Protein AF-B1KG17-F1 (afdb_monomer_lite)

Organism: Shewanella woodyi (strain ATCC 51908 / MS32) (NCBI:txid392500)

Secondary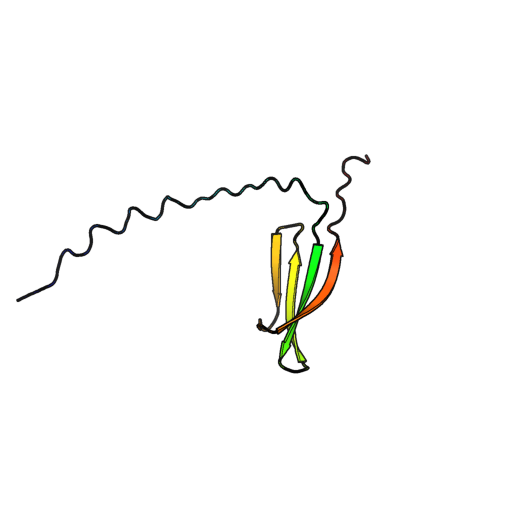 structure (DSSP, 8-state):
----S---SS-SSSSSS-----------GGG-EEEEEEEEETTEEEEEEEEETTTTEEEEEE---S-EEEEEEEEPP---TT--

Structure (mmCIF, N/CA/C/O backbone):
data_AF-B1KG17-F1
#
_entry.id   AF-B1KG17-F1
#
loop_
_atom_site.group_PDB
_atom_site.id
_atom_site.type_symbol
_atom_site.label_atom_id
_atom_site.label_alt_id
_atom_site.label_comp_id
_atom_site.label_asym_id
_atom_site.label_entity_id
_atom_site.label_seq_id
_atom_site.pdbx_PDB_ins_code
_atom_site.Cartn_x
_atom_site.Cartn_y
_atom_site.Cartn_z
_atom_site.occupancy
_atom_site.B_iso_or_equiv
_atom_site.auth_seq_id
_atom_site.auth_comp_id
_atom_site.auth_asym_id
_atom_site.auth_atom_id
_atom_site.pdbx_PDB_model_num
ATOM 1 N N . MET A 1 1 ? 15.504 51.649 26.405 1.00 36.19 1 MET A N 1
ATOM 2 C CA . MET A 1 1 ? 15.051 51.678 24.997 1.00 36.19 1 MET A CA 1
ATOM 3 C C . MET A 1 1 ? 16.221 51.264 24.120 1.00 36.19 1 MET A C 1
ATOM 5 O O . MET A 1 1 ? 17.283 51.824 24.310 1.00 36.19 1 MET A O 1
ATOM 9 N N . SER A 1 2 ? 16.186 50.304 23.208 1.00 35.09 2 SER A N 1
ATOM 10 C CA . SER A 1 2 ? 15.216 49.268 22.865 1.00 35.09 2 SER A CA 1
ATOM 11 C C . SER A 1 2 ? 16.023 48.205 22.114 1.00 35.09 2 SER A C 1
ATOM 13 O O . SER A 1 2 ? 16.709 48.519 21.146 1.00 35.09 2 SER A O 1
ATOM 15 N N . LYS A 1 3 ? 15.973 46.955 22.585 1.00 49.88 3 LYS A N 1
ATOM 16 C CA . LYS A 1 3 ? 16.408 45.772 21.837 1.00 49.88 3 LYS A CA 1
ATOM 17 C C . LYS A 1 3 ? 15.415 45.584 20.700 1.00 49.88 3 LYS A C 1
ATOM 19 O O . LYS A 1 3 ? 14.347 45.064 20.969 1.00 49.88 3 LYS A O 1
ATOM 24 N N . LEU A 1 4 ? 15.711 46.033 19.492 1.00 53.03 4 LEU A N 1
ATOM 25 C CA . LEU A 1 4 ? 14.983 45.682 18.271 1.00 53.03 4 LEU A CA 1
ATOM 26 C C . LEU A 1 4 ? 15.727 46.343 17.116 1.00 53.03 4 LEU A C 1
ATOM 28 O O . LEU A 1 4 ? 16.144 47.485 17.246 1.00 53.03 4 LEU A O 1
ATOM 32 N N . ILE A 1 5 ? 15.806 45.645 15.987 1.00 56.94 5 ILE A N 1
ATOM 33 C CA . ILE A 1 5 ? 16.345 46.078 14.688 1.00 56.94 5 ILE A CA 1
ATOM 34 C C . ILE A 1 5 ? 17.765 45.552 14.411 1.00 56.94 5 ILE A C 1
ATOM 36 O O . ILE A 1 5 ? 18.742 45.913 15.057 1.00 56.94 5 ILE A O 1
ATOM 40 N N . LYS A 1 6 ? 17.818 44.713 13.364 1.00 43.97 6 LYS A N 1
ATOM 41 C CA . LYS A 1 6 ? 18.977 44.099 12.683 1.00 43.97 6 LYS A CA 1
ATOM 42 C C . LYS A 1 6 ? 19.453 42.721 13.170 1.00 43.97 6 LYS A C 1
ATOM 44 O O . LYS A 1 6 ? 20.619 42.378 13.050 1.00 43.97 6 LYS A O 1
ATOM 49 N N . LYS A 1 7 ? 18.509 41.858 13.561 1.00 49.72 7 LYS A N 1
ATOM 50 C CA . LYS A 1 7 ? 18.606 40.394 13.362 1.00 49.72 7 LYS A CA 1
ATOM 51 C C . LYS A 1 7 ? 17.817 39.975 12.110 1.00 49.72 7 LYS A C 1
ATOM 53 O O . LYS A 1 7 ? 16.873 39.213 12.216 1.00 49.72 7 LYS A O 1
ATOM 58 N N . VAL A 1 8 ? 18.135 40.512 10.934 1.00 53.88 8 VAL A N 1
ATOM 59 C CA . VAL A 1 8 ? 17.566 40.018 9.660 1.00 53.88 8 VAL A CA 1
ATOM 60 C C . VAL A 1 8 ? 18.577 40.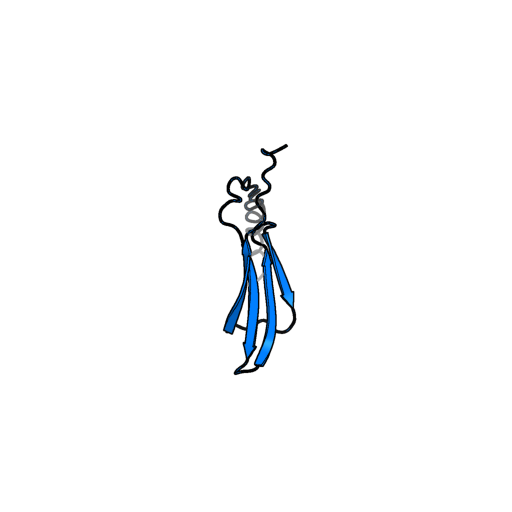286 8.546 1.00 53.88 8 VAL A C 1
ATOM 62 O O . VAL A 1 8 ? 18.423 41.219 7.769 1.00 53.88 8 VAL A O 1
ATOM 65 N N . ALA A 1 9 ? 19.684 39.546 8.527 1.00 52.78 9 ALA A N 1
ATOM 66 C CA . ALA A 1 9 ? 20.659 39.653 7.438 1.00 52.78 9 ALA A CA 1
ATOM 67 C C . ALA A 1 9 ? 21.490 38.376 7.243 1.00 52.78 9 ALA A C 1
ATOM 69 O O . ALA A 1 9 ? 22.624 38.468 6.807 1.00 52.78 9 ALA A O 1
ATOM 70 N N . ILE A 1 10 ? 20.980 37.191 7.599 1.00 53.78 10 ILE A N 1
ATOM 71 C CA . ILE A 1 10 ? 21.651 35.912 7.297 1.00 53.78 10 ILE A CA 1
ATOM 72 C C . ILE A 1 10 ? 20.584 34.809 7.192 1.00 53.78 10 ILE A C 1
ATOM 74 O O . ILE A 1 10 ? 20.453 33.980 8.083 1.00 53.78 10 ILE A O 1
ATOM 78 N N . ALA A 1 11 ? 19.730 34.843 6.167 1.00 49.75 11 ALA A N 1
ATOM 79 C CA . ALA A 1 11 ? 18.749 33.766 5.950 1.00 49.75 11 ALA A CA 1
ATOM 80 C C . ALA A 1 11 ? 18.336 33.588 4.478 1.00 49.75 11 ALA A C 1
ATOM 82 O O . ALA A 1 11 ? 17.259 33.077 4.199 1.00 49.75 11 ALA A O 1
ATOM 83 N N . THR A 1 12 ? 19.163 34.019 3.523 1.00 47.75 12 THR A N 1
ATOM 84 C CA . THR A 1 12 ? 18.842 33.932 2.084 1.00 47.75 12 THR A CA 1
ATOM 85 C C . THR A 1 12 ? 19.887 33.177 1.258 1.00 47.75 12 THR A C 1
ATOM 87 O O . THR A 1 12 ? 19.825 33.202 0.037 1.00 47.75 12 THR A O 1
ATOM 90 N N . LEU A 1 13 ? 20.809 32.446 1.897 1.00 49.47 13 LEU A N 1
ATOM 91 C CA . LEU A 1 13 ? 21.818 31.618 1.212 1.00 49.47 13 LEU A CA 1
ATOM 92 C C . LEU A 1 13 ? 21.545 30.097 1.251 1.00 49.47 13 LEU A C 1
ATOM 94 O O . LEU A 1 13 ? 22.438 29.317 0.942 1.00 49.47 13 LEU A O 1
ATOM 98 N N . VAL A 1 14 ? 20.333 29.643 1.604 1.00 50.44 14 VAL A N 1
ATOM 99 C CA . VAL A 1 14 ? 20.027 28.196 1.751 1.00 50.44 14 VAL A CA 1
ATOM 100 C C . VAL A 1 14 ? 18.785 27.763 0.959 1.00 50.44 14 VAL A C 1
ATOM 102 O O . VAL A 1 14 ? 18.015 26.922 1.404 1.00 50.44 14 VAL A O 1
ATOM 105 N N . THR A 1 15 ? 18.543 28.336 -0.221 1.00 51.16 15 THR A N 1
ATOM 106 C CA . THR A 1 15 ? 17.419 27.900 -1.083 1.00 51.16 15 THR A CA 1
ATOM 107 C C . THR A 1 15 ? 17.820 27.504 -2.502 1.00 51.16 15 THR A C 1
ATOM 109 O O . THR A 1 15 ? 16.976 27.038 -3.257 1.00 51.16 15 THR A O 1
ATOM 112 N N . THR A 1 16 ? 19.102 27.576 -2.866 1.00 49.44 16 THR A N 1
ATOM 113 C CA . THR A 1 16 ? 19.601 27.163 -4.194 1.00 49.44 16 THR A CA 1
ATOM 114 C C . THR A 1 16 ? 20.226 25.762 -4.230 1.00 49.44 16 THR A C 1
ATOM 116 O O . THR A 1 16 ? 20.722 25.342 -5.269 1.00 49.44 16 THR A O 1
ATOM 119 N N . GLY A 1 17 ? 20.190 25.011 -3.124 1.00 47.44 17 GLY A N 1
ATOM 120 C CA . GLY A 1 17 ? 20.942 23.758 -2.965 1.00 47.44 17 GLY A CA 1
ATOM 121 C C . GLY A 1 17 ? 20.212 22.442 -3.253 1.00 47.44 17 GLY A C 1
ATOM 122 O O . GLY A 1 17 ? 20.806 21.395 -3.027 1.00 47.44 17 GLY A O 1
ATOM 123 N N . ALA A 1 18 ? 18.956 22.433 -3.705 1.00 48.31 18 ALA A N 1
ATOM 124 C CA . ALA A 1 18 ? 18.228 21.167 -3.862 1.00 48.31 18 ALA A CA 1
ATOM 125 C C . ALA A 1 18 ? 17.236 21.160 -5.032 1.00 48.31 18 ALA A C 1
ATOM 127 O O . ALA A 1 18 ? 16.122 20.664 -4.915 1.00 48.31 18 ALA A O 1
ATOM 128 N N . LEU A 1 19 ? 17.653 21.650 -6.200 1.00 45.78 19 LEU A N 1
ATOM 129 C CA . LEU A 1 19 ? 17.168 21.060 -7.451 1.00 45.78 19 LEU A CA 1
ATOM 130 C C . LEU A 1 19 ? 18.017 19.817 -7.714 1.00 45.78 19 LEU A C 1
ATOM 132 O O . LEU A 1 19 ? 18.857 19.771 -8.609 1.00 45.78 19 LEU A O 1
ATOM 136 N N . SER A 1 20 ? 17.816 18.815 -6.860 1.00 45.31 20 SER A N 1
ATOM 137 C CA . SER A 1 20 ? 18.217 17.444 -7.119 1.00 45.31 20 SER A CA 1
ATOM 138 C C . SER A 1 20 ? 17.409 17.001 -8.330 1.00 45.31 20 SER A C 1
ATOM 140 O O . SER A 1 20 ? 16.294 16.500 -8.205 1.00 45.31 20 SER A O 1
ATOM 142 N N . ALA A 1 21 ? 17.950 17.241 -9.519 1.00 48.38 21 ALA A N 1
ATOM 143 C CA . ALA A 1 21 ? 17.561 16.554 -10.733 1.00 48.38 21 ALA A CA 1
ATOM 144 C C . ALA A 1 21 ? 17.897 15.067 -10.548 1.00 48.38 21 ALA A C 1
ATOM 146 O O . ALA A 1 21 ? 18.881 14.553 -11.071 1.00 48.38 21 ALA A O 1
ATOM 147 N N . ALA A 1 22 ? 17.097 14.376 -9.739 1.00 44.81 22 ALA A N 1
ATOM 148 C CA . ALA A 1 22 ? 17.105 12.934 -9.619 1.00 44.81 22 ALA A CA 1
ATOM 149 C C . ALA A 1 22 ? 16.349 12.369 -10.824 1.00 44.81 22 ALA A C 1
ATOM 151 O O . ALA A 1 22 ? 15.274 11.793 -10.698 1.00 44.81 22 ALA A O 1
ATOM 152 N N . PHE A 1 23 ? 16.916 12.541 -12.016 1.00 47.72 23 PHE A N 1
ATOM 153 C CA . PHE A 1 23 ? 16.610 11.653 -13.125 1.00 47.72 23 PHE A CA 1
ATOM 154 C C . PHE A 1 23 ? 17.433 10.390 -12.894 1.00 47.72 23 PHE A C 1
ATOM 156 O O . PHE A 1 23 ? 18.466 10.167 -13.523 1.00 47.72 23 PHE A O 1
ATOM 163 N N . THR A 1 24 ? 17.013 9.569 -11.932 1.00 48.38 24 THR A N 1
ATOM 164 C CA . THR A 1 24 ? 17.432 8.175 -11.946 1.00 48.38 24 THR A CA 1
ATOM 165 C C . THR A 1 24 ? 16.767 7.570 -13.171 1.00 48.38 24 THR A C 1
ATOM 167 O O . THR A 1 24 ? 15.567 7.301 -13.197 1.00 48.38 24 THR A O 1
ATOM 170 N N . ALA A 1 25 ? 17.551 7.432 -14.241 1.00 42.56 25 ALA A N 1
ATOM 171 C CA . ALA A 1 25 ? 17.208 6.566 -15.350 1.00 42.56 25 ALA A CA 1
ATOM 172 C C . ALA A 1 25 ? 16.753 5.235 -14.742 1.00 42.56 25 ALA A C 1
ATOM 174 O O . ALA A 1 25 ? 17.522 4.551 -14.066 1.00 42.56 25 ALA A O 1
ATOM 175 N N . TYR A 1 26 ? 15.469 4.926 -14.902 1.00 46.59 26 TYR A N 1
ATOM 176 C CA . TYR A 1 26 ? 14.794 3.780 -14.302 1.00 46.59 26 TYR A CA 1
ATOM 177 C C . TYR A 1 26 ? 15.175 2.500 -15.069 1.00 46.59 26 TYR A C 1
ATOM 179 O O . TYR A 1 26 ? 14.321 1.753 -15.536 1.00 46.59 26 TYR A O 1
ATOM 187 N N . ALA A 1 27 ? 16.478 2.271 -15.240 1.00 43.62 27 ALA A N 1
ATOM 188 C CA . ALA A 1 27 ? 17.063 1.058 -15.780 1.00 43.62 27 ALA A CA 1
ATOM 189 C C . ALA A 1 27 ? 16.995 -0.016 -14.687 1.00 43.62 27 ALA A C 1
ATOM 191 O O . ALA A 1 27 ? 17.853 -0.112 -13.817 1.00 43.62 27 ALA A O 1
ATOM 192 N N . GLY A 1 28 ? 15.878 -0.740 -14.679 1.00 45.06 28 GLY A N 1
ATOM 193 C CA . GLY A 1 28 ? 15.560 -1.784 -13.707 1.00 45.06 28 GLY A CA 1
ATOM 194 C C . GLY A 1 28 ? 14.051 -1.908 -13.541 1.00 45.06 28 GLY A C 1
ATOM 195 O O . GLY A 1 28 ? 13.526 -1.702 -12.454 1.00 45.06 28 GLY A O 1
ATOM 196 N N . LYS A 1 29 ? 13.312 -2.117 -14.637 1.00 52.72 29 LYS A N 1
ATOM 197 C CA . LYS A 1 29 ? 11.857 -2.366 -14.610 1.00 52.72 29 LYS A CA 1
ATOM 198 C C . LYS A 1 29 ? 11.496 -3.810 -14.218 1.00 5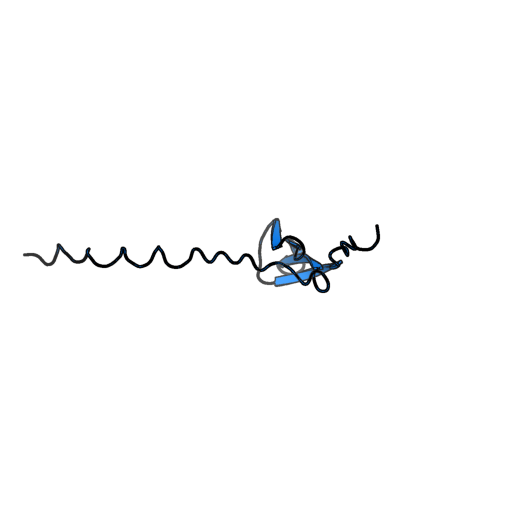2.72 29 LYS A C 1
ATOM 200 O O . LYS A 1 29 ? 10.329 -4.159 -14.274 1.00 52.72 29 LYS A O 1
ATOM 205 N N . GLN A 1 30 ? 12.469 -4.631 -13.818 1.00 51.91 30 GLN A N 1
ATOM 206 C CA . GLN A 1 30 ? 12.252 -6.060 -13.562 1.00 51.91 30 GLN A CA 1
ATOM 207 C C . GLN A 1 30 ? 11.691 -6.364 -12.157 1.00 51.91 30 GLN A C 1
ATOM 209 O O . GLN A 1 30 ? 11.078 -7.409 -11.991 1.00 51.91 30 GLN A O 1
ATOM 214 N N . ASP A 1 31 ? 11.796 -5.438 -11.191 1.00 66.69 31 ASP A N 1
ATOM 215 C CA . ASP A 1 31 ? 11.393 -5.672 -9.785 1.00 66.69 31 ASP A CA 1
ATOM 216 C C . ASP A 1 31 ? 10.293 -4.725 -9.276 1.00 66.69 31 ASP A C 1
ATOM 218 O O . ASP A 1 31 ? 10.221 -4.412 -8.086 1.00 66.69 31 ASP A O 1
ATOM 222 N N . LYS A 1 32 ? 9.460 -4.189 -10.171 1.00 81.50 32 LYS A N 1
ATOM 223 C CA . LYS A 1 32 ? 8.488 -3.147 -9.812 1.00 81.50 32 LYS A CA 1
ATOM 224 C C . LYS A 1 32 ? 7.076 -3.672 -9.870 1.00 81.50 32 LYS A C 1
ATOM 226 O O . LYS A 1 32 ? 6.738 -4.462 -10.745 1.00 81.50 32 LYS A O 1
ATOM 231 N N . TRP A 1 33 ? 6.266 -3.191 -8.936 1.00 88.06 33 TRP A N 1
ATOM 232 C CA . TRP A 1 33 ? 4.901 -3.649 -8.736 1.00 88.06 33 TRP A CA 1
ATOM 233 C C . TRP A 1 33 ? 3.934 -2.476 -8.604 1.00 88.06 33 TRP A C 1
ATOM 235 O O . TRP A 1 33 ? 4.269 -1.408 -8.084 1.00 88.06 33 TRP A O 1
ATOM 245 N N . ILE A 1 34 ? 2.707 -2.697 -9.045 1.00 91.00 34 ILE A N 1
ATOM 246 C CA . ILE A 1 34 ? 1.544 -1.912 -8.667 1.00 91.00 34 ILE A CA 1
ATOM 247 C C . ILE A 1 34 ? 0.981 -2.586 -7.419 1.00 91.00 34 ILE A C 1
ATOM 249 O O . ILE A 1 34 ? 0.540 -3.731 -7.469 1.00 91.00 34 ILE A O 1
ATOM 253 N N . LEU A 1 35 ? 1.073 -1.904 -6.282 1.00 93.06 35 LEU A N 1
ATOM 254 C CA . LEU A 1 35 ? 0.644 -2.423 -4.986 1.00 93.06 35 LEU A CA 1
ATOM 255 C C . LEU A 1 35 ? -0.614 -1.696 -4.534 1.00 93.06 35 LEU A C 1
ATOM 257 O O . LEU A 1 35 ? -0.619 -0.466 -4.467 1.00 93.06 35 LEU A O 1
ATOM 261 N N . GLU A 1 36 ? -1.642 -2.450 -4.173 1.00 94.31 36 GLU A N 1
ATOM 262 C CA . GLU A 1 36 ? -2.892 -1.923 -3.64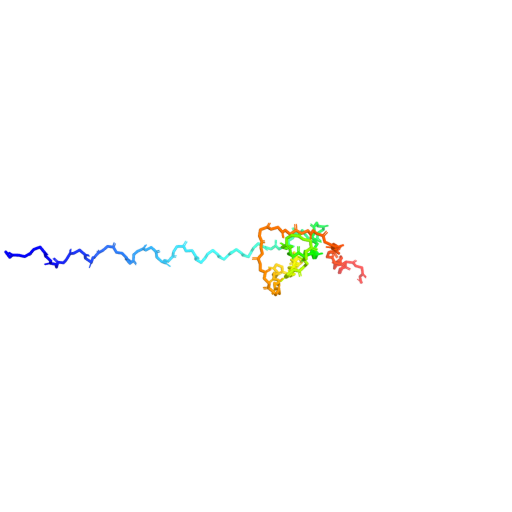3 1.00 94.31 36 GLU A CA 1
ATOM 263 C C . GLU A 1 36 ? -3.022 -2.261 -2.160 1.00 94.31 36 GLU A C 1
ATOM 265 O O . GLU A 1 36 ? -2.914 -3.417 -1.743 1.00 94.31 36 GLU A O 1
ATOM 270 N N . TYR A 1 37 ? -3.263 -1.230 -1.361 1.00 95.94 37 TYR A N 1
ATOM 271 C CA . TYR A 1 37 ? -3.456 -1.307 0.074 1.00 95.94 37 TYR A CA 1
ATOM 272 C C . TYR A 1 37 ? -4.827 -0.767 0.455 1.00 95.94 37 TYR A C 1
ATOM 274 O O . TYR A 1 37 ? -5.271 0.244 -0.083 1.00 95.94 37 TYR A O 1
ATOM 282 N N . VAL A 1 38 ? -5.428 -1.358 1.482 1.00 97.19 38 VAL A N 1
ATOM 283 C CA . VAL A 1 38 ? -6.588 -0.786 2.177 1.00 97.19 38 VAL A CA 1
ATOM 284 C C . VAL A 1 38 ? -6.160 -0.231 3.529 1.00 97.19 38 VAL A C 1
ATOM 286 O O . VAL A 1 38 ? -5.415 -0.881 4.265 1.00 97.19 38 VAL A O 1
ATOM 289 N N . TYR A 1 39 ? -6.625 0.968 3.867 1.00 96.81 39 TYR A N 1
ATOM 290 C CA . TYR A 1 39 ? -6.512 1.546 5.201 1.00 96.81 39 TYR A CA 1
ATOM 291 C C . TYR A 1 39 ? -7.638 1.026 6.083 1.00 96.81 39 TYR A C 1
ATOM 293 O O . TYR A 1 39 ? -8.811 1.073 5.714 1.00 96.81 39 TYR A O 1
ATOM 301 N N . MET A 1 40 ? -7.271 0.565 7.272 1.00 94.88 40 MET A N 1
ATOM 302 C CA . MET A 1 40 ? -8.186 -0.041 8.230 1.00 94.88 40 MET A CA 1
ATOM 303 C C . MET A 1 40 ? -8.366 0.863 9.454 1.00 94.88 40 MET A C 1
ATOM 305 O O . MET A 1 40 ? -7.412 1.477 9.944 1.00 94.88 40 MET A O 1
ATOM 309 N N . SER A 1 41 ? -9.588 0.894 9.985 1.00 94.38 41 SER A N 1
ATOM 310 C CA . SER A 1 41 ? -9.925 1.413 11.313 1.00 94.38 41 SER A CA 1
ATOM 311 C C . SER A 1 41 ? -10.741 0.354 12.049 1.00 94.38 41 SER A C 1
ATOM 313 O O . SER A 1 41 ? -11.887 0.072 11.696 1.00 94.38 41 SER A O 1
ATOM 315 N N . GLY A 1 42 ? -10.117 -0.311 13.023 1.00 91.25 42 GLY A N 1
ATOM 316 C CA . GLY A 1 42 ? -10.665 -1.548 13.580 1.00 91.25 42 GLY A CA 1
ATOM 317 C C . GLY A 1 42 ? -10.817 -2.615 12.489 1.00 91.25 42 GLY A C 1
ATOM 318 O O . GLY A 1 42 ? -9.845 -2.954 11.817 1.00 91.25 42 GLY A O 1
ATOM 319 N N . SER A 1 43 ? -12.035 -3.124 12.308 1.00 91.69 43 SER A N 1
ATOM 320 C CA . SER A 1 43 ? -12.389 -4.128 11.292 1.00 91.69 43 SER A CA 1
ATOM 321 C C . SER A 1 43 ? -12.938 -3.535 9.988 1.00 91.69 43 SER A C 1
ATOM 323 O O . SER A 1 43 ? -13.411 -4.286 9.139 1.00 91.69 43 SER A O 1
ATOM 325 N N . THR A 1 44 ? -12.918 -2.211 9.829 1.00 94.50 44 THR A N 1
ATOM 326 C CA . THR A 1 44 ? -13.564 -1.519 8.706 1.00 94.50 44 THR A CA 1
ATOM 327 C C . THR A 1 44 ? -12.528 -0.901 7.772 1.00 94.50 44 THR A C 1
ATOM 329 O O . THR A 1 44 ? -11.568 -0.283 8.238 1.00 94.50 44 THR A O 1
ATOM 332 N N . VAL A 1 45 ? -12.750 -1.023 6.460 1.00 95.69 45 VAL A N 1
ATOM 333 C CA . VAL A 1 45 ? -11.983 -0.306 5.430 1.00 95.69 45 VAL A CA 1
ATOM 334 C C . VAL A 1 45 ? -12.423 1.158 5.411 1.00 95.69 45 VAL A C 1
ATOM 336 O O . VAL A 1 45 ? -13.610 1.450 5.279 1.00 95.69 45 VAL A O 1
ATOM 339 N N . VAL A 1 46 ? -11.473 2.080 5.563 1.00 95.19 46 VAL A N 1
ATOM 340 C CA . VAL A 1 46 ? -11.723 3.534 5.636 1.00 95.19 46 VAL A CA 1
ATOM 341 C C . VAL A 1 46 ? -11.035 4.330 4.529 1.00 95.19 46 VAL A C 1
ATOM 343 O O . VAL A 1 46 ? -11.287 5.525 4.371 1.00 95.19 46 VAL A O 1
ATOM 346 N N . GLY A 1 47 ? -10.171 3.684 3.756 1.00 95.31 47 GLY A N 1
ATOM 347 C CA . GLY A 1 47 ? -9.467 4.299 2.645 1.00 95.31 47 GLY A CA 1
ATOM 348 C C . GLY A 1 47 ? -8.646 3.280 1.875 1.00 95.31 47 GLY A C 1
ATOM 349 O O . GLY A 1 47 ? -8.555 2.116 2.257 1.00 95.31 47 GLY A O 1
ATOM 350 N N . GLU A 1 48 ? -8.022 3.745 0.807 1.00 94.94 48 GLU A N 1
ATOM 351 C CA . GLU A 1 48 ? -7.245 2.933 -0.122 1.00 94.94 48 GLU A CA 1
ATOM 352 C C . GLU A 1 48 ? -5.975 3.678 -0.526 1.00 94.94 48 GLU A C 1
ATOM 354 O O . GLU A 1 48 ? -5.924 4.913 -0.535 1.00 94.94 48 GLU A O 1
ATOM 359 N N . GLN A 1 49 ? -4.941 2.920 -0.865 1.00 95.50 49 GLN A N 1
ATOM 360 C CA . GLN A 1 49 ? -3.703 3.432 -1.424 1.00 95.50 49 GLN A CA 1
ATOM 361 C C . GLN A 1 49 ? -3.222 2.517 -2.547 1.00 95.50 49 GLN A C 1
ATOM 363 O O . GLN A 1 49 ? -2.970 1.338 -2.326 1.00 95.50 49 GLN A O 1
ATOM 368 N N . VAL A 1 50 ? -2.981 3.097 -3.718 1.00 94.94 50 VAL A N 1
ATOM 369 C CA . VAL A 1 50 ? -2.326 2.439 -4.847 1.00 94.94 50 VAL A CA 1
ATOM 370 C C . VAL A 1 50 ? -0.942 3.048 -5.030 1.00 94.94 50 VAL A C 1
ATOM 372 O O . VAL A 1 50 ? -0.800 4.249 -5.266 1.00 94.94 50 VAL A O 1
ATOM 375 N N . ILE A 1 51 ? 0.093 2.221 -4.926 1.00 93.12 51 ILE A N 1
ATOM 376 C CA . ILE A 1 51 ? 1.479 2.596 -5.207 1.00 93.12 51 ILE A CA 1
ATOM 377 C C . ILE A 1 51 ? 1.854 1.978 -6.547 1.00 93.12 51 ILE A C 1
ATOM 379 O O . ILE A 1 51 ? 2.105 0.779 -6.637 1.00 93.12 51 ILE A O 1
ATOM 383 N N . ASN A 1 52 ? 1.924 2.804 -7.585 1.00 91.56 52 ASN A N 1
ATOM 384 C CA . ASN A 1 52 ? 2.419 2.390 -8.886 1.00 91.56 52 ASN A CA 1
ATOM 385 C C . ASN A 1 52 ? 3.933 2.619 -8.926 1.00 91.56 52 ASN A C 1
ATOM 387 O O . ASN A 1 52 ? 4.410 3.711 -9.241 1.00 91.56 52 ASN A O 1
ATOM 391 N N . GLN A 1 53 ? 4.705 1.581 -8.602 1.00 87.81 53 GLN A N 1
ATOM 392 C CA . GLN A 1 53 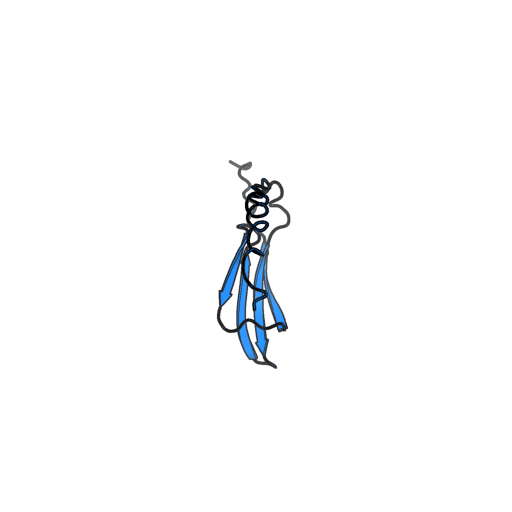? 6.162 1.661 -8.688 1.00 87.81 53 GLN A CA 1
ATOM 393 C C . GLN A 1 53 ? 6.640 1.744 -10.144 1.00 87.81 53 GLN A C 1
ATOM 395 O O . GLN A 1 53 ? 7.766 2.152 -10.379 1.00 87.81 53 GLN A O 1
ATOM 400 N N . CYS A 1 54 ? 5.813 1.418 -11.142 1.00 84.62 54 CYS A N 1
ATOM 401 C CA . CYS A 1 54 ? 6.183 1.533 -12.555 1.00 84.62 54 CYS A CA 1
ATOM 402 C C . CYS A 1 54 ? 6.341 2.997 -12.984 1.00 84.62 54 CYS A C 1
ATOM 404 O O . CYS A 1 54 ? 7.255 3.328 -13.740 1.00 84.62 54 CYS A O 1
ATOM 406 N N . THR A 1 55 ? 5.439 3.859 -12.512 1.00 87.00 55 THR A N 1
ATOM 407 C CA . THR A 1 55 ? 5.385 5.293 -12.839 1.00 87.00 55 THR A CA 1
ATOM 408 C C . THR A 1 55 ? 5.906 6.183 -11.711 1.00 87.00 55 THR A C 1
ATOM 410 O O . THR A 1 55 ? 6.108 7.376 -11.919 1.00 87.00 55 THR A O 1
ATOM 413 N N . GLY A 1 56 ? 6.104 5.630 -10.511 1.00 85.12 56 GLY A N 1
ATOM 414 C CA . GLY A 1 56 ? 6.435 6.389 -9.305 1.00 85.12 56 GLY A CA 1
ATOM 415 C C . GLY A 1 56 ? 5.249 7.159 -8.717 1.00 85.12 56 GLY A C 1
ATOM 416 O O . GLY A 1 56 ? 5.450 8.005 -7.848 1.00 85.12 56 GLY A O 1
ATOM 417 N N . SER A 1 57 ? 4.020 6.902 -9.178 1.00 88.56 57 SER A N 1
ATOM 418 C CA . SER A 1 57 ? 2.829 7.592 -8.681 1.00 88.56 57 SER A CA 1
ATOM 419 C C . SER A 1 57 ? 2.214 6.879 -7.483 1.00 88.56 57 SER A C 1
ATOM 421 O O . SER A 1 57 ? 2.125 5.651 -7.449 1.00 88.56 57 SER A O 1
ATOM 423 N N . VAL A 1 58 ? 1.704 7.665 -6.540 1.00 93.19 58 VAL A N 1
ATOM 424 C CA . VAL A 1 58 ? 0.921 7.177 -5.404 1.00 93.19 58 VAL A CA 1
ATOM 425 C C . VAL A 1 58 ? -0.448 7.836 -5.449 1.00 93.19 58 VAL A C 1
ATOM 427 O O . VAL A 1 58 ? -0.544 9.060 -5.529 1.00 93.19 58 VAL A O 1
ATOM 430 N N . PHE A 1 59 ? -1.495 7.024 -5.397 1.00 93.81 59 PHE A N 1
ATOM 431 C CA . PHE A 1 59 ? -2.876 7.473 -5.307 1.00 93.81 59 PHE A CA 1
ATOM 432 C C . PHE A 1 59 ? -3.455 7.029 -3.971 1.00 93.81 59 PHE A C 1
ATOM 434 O O . PHE A 1 59 ? -3.340 5.861 -3.617 1.00 93.81 59 PHE A O 1
ATOM 441 N N . ASN A 1 60 ? -4.088 7.948 -3.248 1.00 95.06 60 ASN A N 1
ATOM 442 C CA . ASN A 1 60 ? -4.786 7.645 -2.006 1.00 95.06 60 ASN A CA 1
ATOM 443 C C . ASN A 1 60 ? -6.245 8.094 -2.126 1.00 95.06 60 ASN A C 1
ATOM 445 O O . ASN A 1 60 ? -6.519 9.169 -2.660 1.00 95.06 60 ASN A O 1
ATOM 449 N N . SER A 1 61 ? -7.155 7.306 -1.562 1.00 95.00 61 SER A N 1
ATOM 450 C CA . SER A 1 61 ? -8.580 7.618 -1.456 1.00 95.00 61 SER A CA 1
ATOM 451 C C . SER A 1 61 ? -9.063 7.415 -0.019 1.00 95.00 61 SER A C 1
ATOM 453 O O . SER A 1 61 ? -8.556 6.555 0.700 1.00 95.00 61 SER A O 1
ATOM 455 N N . GLY A 1 62 ? -10.043 8.209 0.416 1.00 94.50 62 GLY A N 1
ATOM 456 C CA . GLY A 1 62 ? -10.615 8.122 1.761 1.00 94.50 62 GLY A CA 1
ATOM 457 C C . GLY A 1 62 ? -9.664 8.573 2.877 1.00 94.50 62 GLY A C 1
ATOM 458 O O . GLY A 1 62 ? -8.905 9.533 2.728 1.00 94.50 62 GLY A O 1
ATOM 459 N N . GLN A 1 63 ? -9.748 7.910 4.032 1.00 93.50 63 GLN A N 1
ATOM 460 C CA . GLN A 1 63 ? -8.953 8.231 5.215 1.00 93.50 63 GLN A CA 1
ATOM 461 C C . GLN A 1 63 ? -7.628 7.465 5.219 1.00 93.50 63 GLN A C 1
ATOM 463 O O . GLN A 1 63 ? -7.599 6.237 5.183 1.00 93.50 63 GLN A O 1
ATOM 468 N N . VAL A 1 64 ? -6.525 8.201 5.340 1.00 94.25 64 VAL A N 1
ATOM 469 C CA . VAL A 1 64 ? -5.185 7.628 5.502 1.00 94.25 64 VAL A CA 1
ATOM 470 C C . VAL A 1 64 ? -4.946 7.326 6.978 1.00 94.25 64 VAL A C 1
ATOM 472 O O . VAL A 1 64 ? -4.972 8.231 7.813 1.00 94.25 64 VAL A O 1
ATOM 475 N N . THR A 1 65 ? -4.678 6.062 7.302 1.00 93.06 65 THR A N 1
ATOM 476 C CA . THR A 1 65 ? -4.333 5.620 8.661 1.00 93.06 65 THR A CA 1
ATOM 477 C C . THR A 1 65 ? -2.981 4.905 8.673 1.00 93.06 65 THR A C 1
ATOM 479 O O . THR A 1 65 ? -2.426 4.551 7.634 1.00 93.06 65 THR A O 1
ATOM 482 N N . SER A 1 66 ? -2.410 4.689 9.859 1.00 91.62 66 SER A N 1
ATOM 483 C CA . SER A 1 66 ? -1.167 3.915 9.992 1.00 91.62 66 SER A CA 1
ATOM 484 C C . SER A 1 66 ? -1.374 2.413 9.777 1.00 91.62 66 SER A C 1
ATOM 486 O O . SER A 1 66 ? -0.416 1.708 9.473 1.00 91.62 66 SER A O 1
ATOM 488 N N . ASN A 1 67 ? -2.606 1.921 9.942 1.00 91.75 67 ASN A N 1
ATOM 489 C CA . ASN A 1 67 ? -2.939 0.517 9.747 1.00 91.75 67 ASN A CA 1
ATOM 490 C C . ASN A 1 67 ? -3.388 0.299 8.302 1.00 91.75 67 ASN A C 1
ATOM 492 O O . ASN A 1 67 ? -4.488 0.701 7.925 1.00 91.75 67 ASN A O 1
ATOM 496 N N . LYS A 1 68 ? -2.538 -0.338 7.498 1.00 93.06 68 LYS A N 1
ATOM 497 C CA . LYS A 1 68 ? -2.859 -0.690 6.118 1.00 93.06 68 LYS A CA 1
ATOM 498 C C . LYS A 1 68 ? -2.496 -2.133 5.814 1.00 93.06 68 LYS A C 1
ATOM 500 O O . LYS A 1 68 ? -1.503 -2.644 6.330 1.00 93.06 68 LYS A O 1
ATOM 505 N N . VAL A 1 69 ? -3.272 -2.760 4.942 1.00 93.38 69 VAL A N 1
ATOM 506 C CA . VAL A 1 69 ? -3.101 -4.159 4.536 1.00 93.38 69 VAL A CA 1
ATOM 507 C C . VAL A 1 69 ? -2.942 -4.212 3.026 1.00 93.38 69 VAL A C 1
ATOM 509 O O . VAL A 1 69 ? -3.692 -3.550 2.318 1.00 93.38 69 VAL A O 1
ATOM 512 N N . LEU A 1 70 ? -1.956 -4.969 2.540 1.00 94.44 70 LEU A N 1
ATOM 513 C CA . LEU A 1 70 ? -1.796 -5.233 1.110 1.00 94.44 70 LEU A CA 1
ATOM 514 C C . LEU A 1 70 ? -2.908 -6.186 0.658 1.00 94.44 70 LEU A C 1
ATOM 516 O O . LEU A 1 70 ? -3.049 -7.262 1.237 1.00 94.44 70 LEU A O 1
ATOM 520 N N . VAL A 1 71 ? -3.674 -5.796 -0.358 1.00 95.31 71 VAL A N 1
ATOM 521 C CA . VAL A 1 71 ? -4.802 -6.584 -0.887 1.00 95.31 71 VAL A CA 1
ATOM 522 C C . VAL A 1 71 ? -4.575 -7.062 -2.315 1.00 95.31 71 VAL A C 1
ATOM 524 O O . VAL A 1 71 ? -5.075 -8.125 -2.673 1.00 95.31 71 VAL A O 1
ATOM 527 N N . ALA A 1 72 ? -3.782 -6.336 -3.106 1.00 90.75 72 ALA A N 1
ATOM 528 C CA . ALA A 1 72 ? -3.401 -6.763 -4.445 1.00 90.75 72 ALA A CA 1
ATOM 529 C C . ALA A 1 72 ? -1.973 -6.334 -4.797 1.00 90.75 72 ALA A C 1
ATOM 531 O O . ALA A 1 72 ? -1.449 -5.332 -4.302 1.00 90.75 72 ALA A O 1
ATOM 532 N N . SER A 1 73 ? -1.343 -7.116 -5.670 1.00 90.88 73 SER A N 1
ATOM 533 C CA . SER A 1 73 ? -0.024 -6.834 -6.228 1.00 90.88 73 SER A CA 1
ATOM 534 C C . SER A 1 73 ? 0.024 -7.302 -7.677 1.00 90.88 73 SER A C 1
ATOM 536 O O . SER A 1 73 ? -0.130 -8.495 -7.941 1.00 90.88 73 SER A O 1
ATOM 538 N N . GLU A 1 74 ? 0.274 -6.380 -8.598 1.00 87.44 74 GLU A N 1
ATOM 539 C CA . GLU A 1 74 ? 0.447 -6.667 -10.021 1.00 87.44 74 GLU A CA 1
ATOM 540 C C . GLU A 1 74 ? 1.876 -6.303 -10.441 1.00 87.44 74 GLU A C 1
ATOM 542 O O . GLU A 1 74 ? 2.352 -5.222 -10.082 1.00 87.44 74 GLU A O 1
ATOM 547 N N . PRO A 1 75 ? 2.609 -7.173 -11.156 1.00 87.25 75 PRO A N 1
ATOM 548 C CA . PRO A 1 75 ? 3.923 -6.807 -11.656 1.00 87.25 75 PRO A CA 1
ATOM 549 C C . PRO A 1 75 ? 3.776 -5.706 -12.706 1.00 87.25 75 PRO A C 1
ATOM 551 O O . PRO A 1 75 ? 2.874 -5.735 -13.543 1.00 87.25 75 PRO A O 1
ATOM 554 N N . CYS A 1 76 ? 4.696 -4.746 -12.707 1.00 82.31 76 CYS A N 1
ATOM 555 C CA . CYS A 1 76 ? 4.821 -3.838 -13.835 1.00 82.31 76 CYS A CA 1
ATOM 556 C C . CYS A 1 76 ? 5.057 -4.678 -15.090 1.00 82.31 76 CYS A C 1
ATOM 558 O O . CYS A 1 76 ? 5.994 -5.475 -15.120 1.00 82.31 76 CYS A O 1
ATOM 560 N N . SER A 1 77 ? 4.200 -4.520 -16.102 1.00 68.75 77 SER A N 1
ATOM 561 C CA . SER A 1 77 ? 4.348 -5.263 -17.353 1.00 68.75 77 SER A CA 1
ATOM 562 C C . SER A 1 77 ? 5.783 -5.118 -17.871 1.00 68.75 77 SER A C 1
ATOM 564 O O . SER A 1 77 ? 6.335 -4.008 -17.865 1.00 68.75 77 SER A O 1
ATOM 566 N N . TYR A 1 78 ? 6.393 -6.233 -18.285 1.00 57.28 78 TYR A N 1
ATOM 567 C CA . TYR A 1 78 ? 7.622 -6.180 -19.066 1.00 57.28 78 TYR A CA 1
ATOM 568 C C . TYR A 1 78 ? 7.291 -5.380 -20.320 1.00 57.28 78 TYR A C 1
ATOM 570 O O . TYR A 1 78 ? 6.574 -5.847 -21.202 1.00 57.28 78 TYR A O 1
ATOM 578 N N . ASP A 1 79 ? 7.814 -4.163 -20.402 1.00 50.59 79 ASP A N 1
ATOM 579 C CA . ASP A 1 79 ? 7.989 -3.515 -21.689 1.00 50.59 79 ASP A CA 1
ATOM 580 C C . ASP A 1 79 ? 9.133 -4.269 -22.381 1.00 50.59 79 ASP A C 1
ATOM 582 O O . ASP A 1 79 ? 10.288 -3.847 -22.369 1.00 50.59 79 ASP A O 1
ATOM 586 N N . ASP A 1 80 ? 8.827 -5.466 -22.885 1.00 49.56 80 ASP A N 1
ATOM 587 C CA . ASP A 1 80 ? 9.710 -6.259 -23.733 1.00 49.56 80 ASP A CA 1
ATOM 588 C C . ASP A 1 80 ? 9.706 -5.627 -25.133 1.00 49.56 80 ASP A C 1
ATOM 590 O O . ASP A 1 80 ? 9.318 -6.219 -26.138 1.00 49.56 80 ASP A O 1
ATOM 594 N N . SER A 1 81 ? 10.145 -4.368 -25.206 1.00 48.97 81 SER A N 1
ATOM 595 C CA . SER A 1 81 ? 10.413 -3.664 -26.465 1.00 48.97 81 SER A CA 1
ATOM 596 C C . SER A 1 81 ? 11.528 -4.333 -27.291 1.00 48.97 81 SER A C 1
ATOM 598 O O . SER A 1 81 ? 11.817 -3.883 -28.394 1.00 48.97 81 SER A O 1
ATOM 600 N N . ASN A 1 82 ? 12.141 -5.412 -26.786 1.00 49.03 82 ASN A N 1
ATOM 601 C CA . ASN A 1 82 ? 13.086 -6.271 -27.503 1.00 49.03 82 ASN A CA 1
ATOM 602 C C . ASN A 1 82 ? 12.430 -7.471 -28.215 1.00 49.03 82 ASN A C 1
ATOM 604 O O . ASN A 1 82 ? 13.145 -8.244 -28.848 1.00 49.03 82 ASN A O 1
ATOM 608 N N . ASN A 1 83 ? 11.103 -7.634 -28.146 1.00 44.25 83 ASN A N 1
ATOM 609 C CA . ASN A 1 83 ? 10.368 -8.656 -28.900 1.00 44.25 83 ASN A CA 1
ATOM 610 C C . ASN A 1 83 ? 9.470 -8.030 -29.984 1.00 44.25 83 ASN A C 1
ATOM 612 O O . ASN A 1 83 ? 8.267 -8.298 -30.048 1.00 44.25 83 ASN A O 1
ATOM 616 N N . ARG A 1 84 ? 10.050 -7.159 -30.818 1.00 42.00 84 ARG A N 1
ATOM 617 C CA . ARG A 1 84 ? 9.422 -6.673 -32.049 1.00 42.00 84 ARG A CA 1
ATOM 618 C C . ARG A 1 84 ? 10.390 -6.705 -33.220 1.00 42.00 84 ARG A C 1
ATOM 620 O O . ARG A 1 84 ? 11.553 -6.297 -33.026 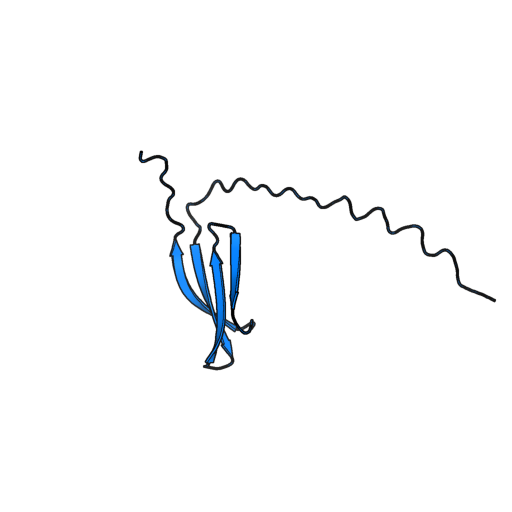1.00 42.00 84 ARG A O 1
#

pLDDT: mean 72.18, std 21.99, range [35.09, 97.19]

Radius of gyration: 22.71 Å; chains: 1; bounding box: 35×60×57 Å

Sequence (84 aa):
MSKLIKKVAIATLVTTGALSAAFTAYAGKQDKWILEYVYMSGSTVVGEQVINQCTGSVFNSGQVTSNKVLVASEPCSYDDSNNR

Foldseek 3Di:
DDPDDPPPDPDPPPDPPDPPPPPPVPPDLPPFKFWKKFDDDPPDGFKIWTQGRNVRDIDIGGDDDPDIDTDDIDRDDPPCVVPD